Protein AF-A0A7S3IKR0-F1 (afdb_monomer_lite)

InterPro domains:
  IPR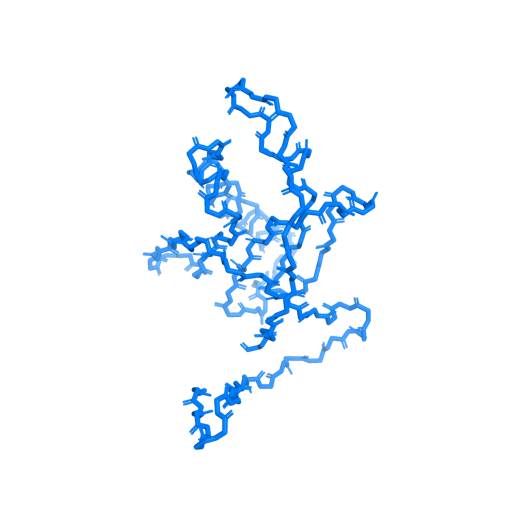014782 Peptidase M1, membrane alanine aminopeptidase [PF01433] (63-117)
  IPR042097 Aminopeptidase N-like , N-terminal domain superfamliy [G3DSA:2.60.40.1730] (1-31)
  IPR050344 Peptidase M1 family aminopeptidases [PTHR11533] (8-117)

Organism: NCBI:txid197538

Radius of gyration: 15.84 Å; chains: 1; bounding box: 39×35×44 Å

Foldseek 3Di:
DWDADPVGDIDDDADDDDDDDPVLDDWKFDPWDKDWDDDVVAATEIETHDPVLVVLADVVCVVVVVRVVQVVCCVVVVHHDPDRHAYEYADDPDVDQWDNRDNHIYGPNVNRSPDDDDDDDDDDDMGGGHD

Secondary structure (DSSP, 8-state):
-EEE-TTSPEEE--PPPPS--GGG-----SSEEEEEE--TTS--EEEEEEGGGGGGS-HHHHHHHHHHHHHHHHHHHSS---SS-EEEEEETT-SSSEE--TTEEEEEHHHH--SS----PPP--------

Sequence (131 aa):
MVKEDEEGTAVYDFEQTPKISTYLYAICAGDYAIVEDYDPMHYPQRVFIRKSLKENLDYELVFDTTKTTIDLYQKTVGQRYPFSKVDHVMCPDYKYGAMENVGCITYNDARICLSKNLSKPILTWLVVVIQ

Structure (mmCIF, N/CA/C/O backbone):
data_AF-A0A7S3IKR0-F1
#
_entry.id   AF-A0A7S3IKR0-F1
#
loop_
_atom_site.group_PDB
_atom_site.id
_atom_site.type_symbol
_atom_site.label_atom_id
_atom_site.label_alt_id
_atom_site.label_comp_id
_atom_site.label_asym_id
_atom_site.label_entity_id
_atom_site.label_seq_id
_atom_site.pdbx_PDB_ins_code
_atom_site.Cartn_x
_atom_site.Cartn_y
_atom_site.Cartn_z
_atom_site.occupancy
_atom_site.B_iso_or_equiv
_atom_site.auth_seq_id
_atom_site.auth_comp_id
_atom_site.auth_asym_id
_atom_site.auth_atom_id
_atom_site.pdbx_PDB_model_num
ATOM 1 N N . MET A 1 1 ? -7.496 -16.160 -5.543 1.00 49.25 1 MET A N 1
ATOM 2 C CA . MET A 1 1 ? -6.851 -17.289 -6.270 1.00 49.25 1 MET A CA 1
ATOM 3 C C . MET A 1 1 ? -6.589 -16.844 -7.698 1.00 49.25 1 MET A C 1
ATOM 5 O O . MET A 1 1 ? -7.414 -16.106 -8.217 1.00 49.25 1 MET A O 1
ATOM 9 N N . VAL A 1 2 ? -5.478 -17.264 -8.310 1.00 66.44 2 VAL A N 1
ATOM 10 C CA . VAL A 1 2 ? -5.218 -17.006 -9.736 1.00 66.44 2 VAL A CA 1
ATOM 11 C C . VAL A 1 2 ? -5.655 -18.228 -10.533 1.00 66.44 2 VAL A C 1
ATOM 13 O O . VAL A 1 2 ? -5.238 -19.340 -10.210 1.00 66.44 2 VAL A O 1
ATOM 16 N N . LYS A 1 3 ? -6.513 -18.036 -11.532 1.00 69.56 3 LYS A N 1
ATOM 17 C CA . LYS A 1 3 ? -6.834 -19.055 -12.536 1.00 69.56 3 LYS A CA 1
ATOM 18 C C . LYS A 1 3 ? -6.289 -18.568 -13.867 1.00 69.56 3 LYS A C 1
ATOM 20 O O . LYS A 1 3 ? -6.647 -17.477 -14.296 1.00 69.56 3 LYS A O 1
ATOM 25 N N . GLU A 1 4 ? -5.426 -19.353 -14.485 1.00 70.00 4 GLU A N 1
ATOM 26 C CA . GLU A 1 4 ? -4.971 -19.105 -15.852 1.00 70.00 4 GLU A CA 1
ATOM 27 C C . GLU A 1 4 ? -5.878 -19.889 -16.803 1.00 70.00 4 GLU A C 1
ATOM 29 O O . GLU A 1 4 ? -6.177 -21.059 -16.541 1.00 70.00 4 GLU A O 1
ATOM 34 N N . ASP A 1 5 ? -6.367 -19.241 -17.858 1.00 70.19 5 ASP A N 1
ATOM 35 C CA . ASP A 1 5 ? -7.039 -19.929 -18.959 1.00 70.19 5 ASP A CA 1
ATOM 36 C C . ASP A 1 5 ? -6.035 -20.376 -20.038 1.00 70.19 5 ASP A C 1
ATOM 38 O O . ASP A 1 5 ? -4.876 -19.958 -20.063 1.00 70.19 5 ASP A O 1
ATOM 42 N N . GLU A 1 6 ? -6.474 -21.263 -20.935 1.00 61.34 6 GLU A N 1
ATOM 43 C CA . GLU A 1 6 ? -5.644 -21.776 -22.038 1.00 61.34 6 GLU A CA 1
ATOM 44 C C . GLU A 1 6 ? -5.274 -20.690 -23.073 1.00 61.34 6 GLU A C 1
ATOM 46 O O . GLU A 1 6 ? -4.406 -20.918 -23.916 1.00 61.34 6 GLU A O 1
ATOM 51 N N . GLU A 1 7 ? -5.885 -19.500 -23.003 1.00 75.19 7 GLU A N 1
ATOM 52 C CA . GLU A 1 7 ? -5.658 -18.367 -23.911 1.00 75.19 7 GLU A CA 1
ATOM 53 C C . GLU A 1 7 ? -4.628 -17.353 -23.369 1.00 75.19 7 GLU A C 1
ATOM 55 O O . GLU A 1 7 ? -4.288 -16.388 -24.058 1.00 75.19 7 GLU A O 1
ATOM 60 N N . GLY A 1 8 ? -4.068 -17.588 -22.176 1.00 80.38 8 GLY A N 1
ATOM 61 C CA . GLY A 1 8 ? -3.047 -16.730 -21.564 1.00 80.38 8 GLY A CA 1
ATOM 62 C C . GLY A 1 8 ? -3.611 -15.557 -20.755 1.00 80.38 8 GLY A C 1
ATOM 63 O O . GLY A 1 8 ? -2.876 -14.614 -20.446 1.00 80.38 8 GLY A O 1
ATOM 64 N N . THR A 1 9 ? -4.893 -15.598 -20.393 1.00 82.38 9 THR A N 1
ATOM 65 C CA . THR A 1 9 ? -5.532 -14.643 -19.483 1.00 82.38 9 THR A CA 1
ATOM 66 C C . THR A 1 9 ? -5.464 -15.161 -18.050 1.00 82.38 9 THR A C 1
ATOM 68 O O . THR A 1 9 ? -5.783 -16.314 -17.759 1.00 82.38 9 THR A O 1
ATOM 71 N N . ALA A 1 10 ? -5.091 -14.280 -17.121 1.00 83.44 10 ALA A N 1
ATOM 72 C CA . ALA A 1 10 ? -5.118 -14.566 -15.692 1.00 83.44 10 ALA A CA 1
ATOM 73 C C . ALA A 1 10 ? -6.341 -13.913 -15.031 1.00 83.44 10 ALA A C 1
ATOM 75 O O . ALA A 1 10 ? -6.552 -12.701 -15.129 1.00 83.44 10 ALA A O 1
ATOM 76 N N . VAL A 1 11 ? -7.131 -14.714 -14.318 1.00 84.62 11 VAL A N 1
ATOM 77 C CA . VAL A 1 11 ? -8.257 -14.267 -13.491 1.00 84.62 11 VAL A CA 1
ATOM 78 C C . VAL A 1 11 ? -7.819 -14.245 -12.034 1.00 84.62 11 VAL A C 1
ATOM 80 O O . VAL A 1 11 ? -7.402 -15.270 -11.495 1.00 84.62 11 VAL A O 1
ATOM 83 N N . TYR A 1 12 ? -7.945 -13.085 -11.391 1.00 84.88 12 TYR A N 1
ATOM 84 C CA . TYR A 1 12 ? -7.607 -12.899 -9.985 1.00 84.88 12 TYR A CA 1
ATOM 85 C C . TYR A 1 12 ? -8.879 -12.731 -9.151 1.00 84.88 12 TYR A C 1
ATOM 87 O O . TYR A 1 12 ? -9.594 -11.740 -9.283 1.00 84.88 12 TYR A O 1
ATOM 95 N N . ASP A 1 13 ? -9.139 -13.720 -8.294 1.00 84.81 13 ASP A N 1
ATOM 96 C CA . ASP A 1 13 ? -10.233 -13.700 -7.323 1.00 84.81 13 ASP A CA 1
ATOM 97 C C . ASP A 1 13 ? -9.759 -13.146 -5.978 1.00 84.81 13 ASP A C 1
ATOM 99 O O . ASP A 1 13 ? -8.701 -13.539 -5.464 1.00 84.81 13 ASP A O 1
ATOM 103 N N . PHE A 1 14 ? -10.612 -12.315 -5.395 1.00 84.81 14 PHE A N 1
ATOM 104 C CA . PHE A 1 14 ? -10.263 -11.329 -4.395 1.00 84.81 14 PHE A CA 1
ATOM 105 C C . PHE A 1 14 ? -11.303 -11.227 -3.279 1.00 84.81 14 PHE A C 1
ATOM 107 O O . PHE A 1 14 ? -12.484 -11.511 -3.499 1.00 84.81 14 PHE A O 1
ATOM 114 N N . GLU A 1 15 ? -10.871 -10.865 -2.071 1.00 86.94 15 GLU A N 1
ATOM 115 C CA . GLU A 1 15 ? -11.763 -10.828 -0.908 1.00 86.94 15 GLU A CA 1
ATOM 116 C C . GLU A 1 15 ? -12.697 -9.614 -0.957 1.00 86.94 15 GLU A C 1
ATOM 118 O O . GLU A 1 15 ? -12.312 -8.504 -1.326 1.00 86.94 15 GLU A O 1
ATOM 123 N N . GLN A 1 16 ? -13.950 -9.812 -0.541 1.00 89.19 16 GLN A N 1
ATOM 124 C CA . GLN A 1 16 ? -14.922 -8.727 -0.485 1.00 89.19 16 GLN A CA 1
ATOM 125 C C . GLN A 1 16 ? -14.493 -7.672 0.545 1.00 89.19 16 GLN A C 1
ATOM 127 O O . GLN A 1 16 ? -14.275 -7.982 1.717 1.00 89.19 16 GLN A O 1
ATOM 132 N N . THR A 1 17 ? -14.454 -6.400 0.140 1.00 88.00 17 THR A N 1
ATOM 133 C CA . THR A 1 17 ? -14.110 -5.316 1.066 1.00 88.00 17 THR A CA 1
ATOM 134 C C . THR A 1 17 ? -15.168 -5.091 2.140 1.00 88.00 17 THR A C 1
ATOM 136 O O . THR A 1 17 ? -16.368 -5.276 1.901 1.00 88.00 17 THR A O 1
ATOM 139 N N . PRO A 1 18 ? -14.765 -4.511 3.285 1.00 88.56 18 PRO A N 1
ATOM 140 C CA . PRO A 1 18 ? -15.685 -3.765 4.130 1.00 88.56 18 PRO A CA 1
ATOM 141 C C . PRO A 1 18 ? -16.404 -2.660 3.341 1.00 88.56 18 PRO A C 1
ATOM 143 O O . PRO A 1 18 ? -16.009 -2.279 2.236 1.00 88.56 18 PRO A O 1
ATOM 146 N N . LYS A 1 19 ? -17.464 -2.098 3.926 1.00 91.94 19 LYS A N 1
ATOM 147 C CA . LYS A 1 19 ? -18.183 -0.975 3.316 1.00 91.94 19 LYS A CA 1
ATOM 148 C C . LYS A 1 19 ? -17.268 0.253 3.242 1.00 91.94 19 LYS A C 1
ATOM 150 O O . LYS A 1 19 ? -16.954 0.848 4.268 1.00 91.94 19 LYS A O 1
ATOM 155 N N . ILE A 1 20 ? -16.895 0.644 2.027 1.00 90.81 20 ILE A N 1
ATOM 156 C CA . ILE A 1 20 ? -16.068 1.819 1.733 1.00 90.81 20 ILE A CA 1
ATOM 157 C C . ILE A 1 20 ? -16.749 2.706 0.689 1.00 90.81 20 ILE A C 1
ATOM 159 O O . ILE A 1 20 ? -17.625 2.260 -0.054 1.00 90.81 20 ILE A O 1
ATOM 163 N N . SER A 1 21 ? -16.354 3.976 0.632 1.00 93.38 21 SER A N 1
ATOM 164 C CA . SER A 1 21 ? -16.775 4.882 -0.437 1.00 93.38 21 SER A CA 1
ATOM 165 C C . SER A 1 21 ? -16.176 4.446 -1.774 1.00 93.38 21 SER A C 1
ATOM 167 O O . SER A 1 21 ? -15.023 4.027 -1.832 1.00 93.38 21 SER A O 1
ATOM 169 N N . THR A 1 22 ? -16.927 4.605 -2.864 1.00 91.62 22 THR A N 1
ATOM 170 C CA . THR A 1 22 ? -16.511 4.162 -4.208 1.00 91.62 22 THR A CA 1
ATOM 171 C C . THR A 1 22 ? -15.187 4.772 -4.669 1.00 91.62 22 THR A C 1
ATOM 173 O O . THR A 1 22 ? -14.425 4.106 -5.358 1.00 91.62 22 THR A O 1
ATOM 176 N N . TYR A 1 23 ? -14.875 6.004 -4.253 1.00 92.56 23 TYR A N 1
ATOM 177 C CA . TYR A 1 23 ? -13.634 6.693 -4.627 1.00 92.56 23 TYR A CA 1
ATOM 178 C C . TYR A 1 23 ? -12.360 6.066 -4.028 1.00 92.56 23 TYR A C 1
ATOM 180 O O . TYR A 1 23 ? -11.266 6.328 -4.519 1.00 92.56 23 TYR A O 1
ATOM 188 N N . LEU A 1 24 ? -12.491 5.256 -2.970 1.00 90.56 24 LEU A N 1
ATOM 189 C CA . LEU A 1 24 ? -11.362 4.611 -2.290 1.00 90.56 24 LEU A CA 1
ATOM 190 C C . LEU A 1 24 ? -10.927 3.314 -2.969 1.00 90.56 24 LEU A C 1
ATOM 192 O O . LEU A 1 24 ? -9.865 2.788 -2.643 1.00 90.56 24 LEU A O 1
ATOM 196 N N . TYR A 1 25 ? -11.730 2.806 -3.901 1.00 89.50 25 TYR A N 1
ATOM 197 C CA . TYR A 1 25 ? -11.436 1.592 -4.647 1.00 89.50 25 TYR A CA 1
ATOM 198 C C . TYR A 1 25 ? -10.218 1.784 -5.566 1.00 89.50 25 TYR A C 1
ATOM 200 O O . TYR A 1 25 ? -10.095 2.820 -6.220 1.00 89.50 25 TYR A O 1
ATOM 208 N N . ALA A 1 26 ? -9.326 0.790 -5.625 1.00 88.38 26 ALA A N 1
ATOM 209 C CA . ALA A 1 26 ? -8.130 0.817 -6.465 1.00 88.38 26 ALA A CA 1
ATOM 210 C C . ALA A 1 26 ? -7.801 -0.554 -7.062 1.00 88.38 26 ALA A C 1
ATOM 212 O O . ALA A 1 26 ? -8.055 -1.591 -6.460 1.00 88.38 26 ALA A O 1
ATOM 213 N N . ILE A 1 27 ? -7.207 -0.510 -8.252 1.00 87.25 27 ILE A N 1
ATOM 214 C CA . ILE A 1 27 ? -6.733 -1.631 -9.069 1.00 87.25 27 ILE A CA 1
ATOM 215 C C . ILE A 1 27 ? -5.392 -1.161 -9.664 1.00 87.25 27 ILE A C 1
ATOM 217 O O . ILE A 1 27 ? -5.351 -0.092 -10.279 1.00 87.25 27 ILE A O 1
ATOM 221 N N . CYS A 1 28 ? -4.290 -1.891 -9.454 1.00 86.25 28 CYS A N 1
ATOM 222 C CA . CYS A 1 28 ? -2.949 -1.533 -9.957 1.00 86.25 28 CYS A CA 1
ATOM 223 C C . CYS A 1 28 ? -2.115 -2.747 -10.415 1.00 86.25 28 CYS A C 1
ATOM 225 O O . CYS A 1 28 ? -1.885 -3.600 -9.569 1.00 86.25 28 CYS A O 1
ATOM 227 N N . ALA A 1 29 ? -1.528 -2.760 -11.637 1.00 85.50 29 ALA A N 1
ATOM 228 C CA . ALA A 1 29 ? -0.230 -3.453 -11.924 1.00 85.50 29 ALA A CA 1
ATOM 229 C C . ALA A 1 29 ? 0.685 -2.573 -12.678 1.00 85.50 29 ALA A C 1
ATOM 231 O O . ALA A 1 29 ? 0.238 -1.975 -13.634 1.00 85.50 29 ALA A O 1
ATOM 232 N N . GLY A 1 30 ? 1.962 -2.897 -12.561 1.00 82.25 30 GLY A N 1
ATOM 233 C CA . GLY A 1 30 ? 2.706 -3.401 -13.701 1.00 82.25 30 GLY A CA 1
ATOM 234 C C . GLY A 1 30 ? 3.404 -4.703 -13.329 1.00 82.25 30 GLY A C 1
ATOM 235 O O . GLY A 1 30 ? 3.115 -5.358 -12.325 1.00 82.25 30 GLY A O 1
ATOM 236 N N . ASP A 1 31 ? 4.427 -4.999 -14.107 1.00 86.75 31 ASP A N 1
ATOM 237 C CA . ASP A 1 31 ? 5.480 -5.917 -13.710 1.00 86.75 31 ASP A CA 1
ATOM 238 C C . ASP A 1 31 ? 6.289 -5.326 -12.531 1.00 86.75 31 ASP A C 1
ATOM 240 O O . ASP A 1 31 ? 7.355 -4.722 -12.698 1.00 86.75 31 ASP A O 1
ATOM 244 N N . TYR A 1 32 ? 5.722 -5.420 -11.328 1.00 89.25 32 TYR A N 1
ATOM 245 C CA . TYR A 1 32 ? 6.288 -4.873 -10.103 1.00 89.25 32 TYR A CA 1
ATOM 246 C C . TYR A 1 32 ? 7.298 -5.837 -9.476 1.00 89.25 32 TYR A C 1
ATOM 248 O O . TYR A 1 32 ? 7.090 -7.046 -9.404 1.00 89.25 32 TYR A O 1
ATOM 256 N N . ALA A 1 33 ? 8.382 -5.280 -8.947 1.00 92.31 33 ALA A N 1
ATOM 257 C CA . ALA A 1 33 ? 9.080 -5.903 -7.838 1.00 92.31 33 ALA A CA 1
ATOM 258 C C . ALA A 1 33 ? 8.234 -5.726 -6.572 1.00 92.31 33 ALA A C 1
ATOM 260 O O . ALA A 1 33 ? 7.706 -4.639 -6.326 1.00 92.31 33 ALA A O 1
ATOM 261 N N . ILE A 1 34 ? 8.135 -6.793 -5.783 1.00 94.12 34 ILE A N 1
ATOM 262 C CA . ILE A 1 34 ? 7.419 -6.805 -4.510 1.00 94.12 34 ILE A CA 1
ATOM 263 C C . ILE A 1 34 ? 8.453 -6.943 -3.396 1.00 94.12 34 ILE A C 1
ATOM 265 O O . ILE A 1 34 ? 9.344 -7.795 -3.471 1.00 94.12 34 ILE A O 1
ATOM 269 N N . VAL A 1 35 ? 8.349 -6.085 -2.388 1.00 94.88 35 VAL A N 1
ATOM 270 C CA . VAL A 1 35 ? 9.078 -6.198 -1.122 1.00 94.88 35 VAL A CA 1
ATOM 271 C C . VAL A 1 35 ? 8.038 -6.312 -0.022 1.00 94.88 35 VAL A C 1
ATOM 273 O O . VAL A 1 35 ? 7.097 -5.525 0.006 1.00 94.88 35 VAL A O 1
ATOM 276 N N . GLU A 1 36 ? 8.175 -7.303 0.849 1.00 95.25 36 GLU A N 1
ATOM 277 C CA . GLU A 1 36 ? 7.168 -7.632 1.856 1.00 95.25 36 GLU A CA 1
ATOM 278 C C . GLU A 1 36 ? 7.770 -7.525 3.255 1.00 95.25 36 GLU A C 1
ATOM 280 O O . GLU A 1 36 ? 8.916 -7.920 3.473 1.00 95.25 36 GLU A O 1
ATOM 285 N N . ASP A 1 37 ? 6.976 -7.019 4.191 1.00 93.19 37 ASP A N 1
ATOM 286 C CA . ASP A 1 37 ? 7.271 -7.013 5.616 1.00 93.19 37 ASP A CA 1
ATOM 287 C C . ASP A 1 37 ? 6.141 -7.733 6.357 1.00 93.19 37 ASP A C 1
ATOM 289 O O . ASP A 1 37 ? 4.987 -7.288 6.403 1.00 93.19 37 ASP A O 1
ATOM 293 N N . TYR A 1 38 ? 6.496 -8.890 6.910 1.00 87.31 38 TYR A N 1
ATOM 294 C CA . TYR A 1 38 ? 5.615 -9.731 7.706 1.00 87.31 38 TYR A CA 1
ATOM 295 C C . TYR A 1 38 ? 6.066 -9.677 9.159 1.00 87.31 38 TYR A C 1
ATOM 297 O O . TYR A 1 38 ? 6.801 -10.537 9.643 1.00 87.31 38 TYR A O 1
ATOM 305 N N . ASP A 1 39 ? 5.605 -8.647 9.853 1.00 86.62 39 ASP A N 1
ATOM 306 C CA . ASP A 1 39 ? 5.787 -8.496 11.287 1.00 86.62 39 ASP A CA 1
ATOM 307 C C . ASP A 1 39 ? 4.549 -9.044 12.019 1.00 86.62 39 ASP A C 1
ATOM 309 O O . ASP A 1 39 ? 3.467 -8.481 11.862 1.00 86.62 39 ASP A O 1
ATOM 313 N N . PRO A 1 40 ? 4.665 -10.110 12.836 1.00 84.75 40 PRO A N 1
ATOM 314 C CA . PRO A 1 40 ? 3.527 -10.689 13.556 1.00 84.75 40 PRO A CA 1
ATOM 315 C C . PRO A 1 40 ? 2.811 -9.722 14.509 1.00 84.75 40 PRO A C 1
ATOM 317 O O . PRO A 1 40 ? 1.689 -10.008 14.928 1.00 84.75 40 PRO A O 1
ATOM 320 N N . MET A 1 41 ? 3.458 -8.619 14.896 1.00 86.88 41 MET A N 1
ATOM 321 C CA . MET A 1 41 ? 2.883 -7.599 15.773 1.00 86.88 41 MET A CA 1
ATOM 322 C C . MET A 1 41 ? 2.101 -6.523 15.003 1.00 86.88 41 MET A C 1
ATOM 324 O O . MET A 1 41 ? 1.319 -5.791 15.608 1.00 86.88 41 MET A O 1
ATOM 328 N N . HIS A 1 42 ? 2.277 -6.434 13.683 1.00 90.56 42 HIS A N 1
ATOM 329 C CA . HIS A 1 42 ? 1.695 -5.387 12.846 1.00 90.56 42 HIS A CA 1
ATOM 330 C C . HIS A 1 42 ? 0.890 -5.970 11.677 1.00 90.56 42 HIS A C 1
ATOM 332 O O . HIS A 1 42 ? 0.878 -7.171 11.415 1.00 90.56 42 HIS A O 1
ATOM 338 N N . TYR A 1 43 ? 0.162 -5.105 10.971 1.00 90.19 43 TYR A N 1
ATOM 339 C CA . TYR A 1 43 ? -0.542 -5.508 9.755 1.00 90.19 43 TYR A CA 1
ATOM 340 C C . TYR A 1 43 ? 0.480 -5.840 8.657 1.00 90.19 43 TYR A C 1
ATOM 342 O O . TYR A 1 43 ? 1.450 -5.093 8.528 1.00 90.19 43 TYR A O 1
ATOM 350 N N . PRO A 1 44 ? 0.275 -6.902 7.853 1.00 94.56 44 PRO A N 1
ATOM 351 C CA . PRO A 1 44 ? 1.129 -7.210 6.712 1.00 94.56 44 PRO A CA 1
ATOM 352 C C . PRO A 1 44 ? 1.284 -6.011 5.780 1.00 94.56 44 PRO A C 1
ATOM 354 O O . PRO A 1 44 ? 0.287 -5.378 5.406 1.00 94.56 44 PRO A O 1
ATOM 357 N N . GLN A 1 45 ? 2.525 -5.730 5.388 1.00 93.81 45 GLN A N 1
ATOM 358 C CA . GLN A 1 45 ? 2.844 -4.624 4.495 1.00 93.81 45 GLN A CA 1
ATOM 359 C C . GLN A 1 45 ? 3.598 -5.091 3.271 1.00 93.81 45 GLN A C 1
ATOM 361 O O . GLN A 1 45 ? 4.436 -5.991 3.338 1.00 93.81 45 GLN A O 1
ATOM 366 N N . ARG A 1 46 ? 3.319 -4.451 2.138 1.00 95.94 46 ARG A N 1
ATOM 367 C CA . ARG A 1 46 ? 4.028 -4.729 0.889 1.00 95.94 46 ARG A CA 1
ATOM 368 C C . ARG A 1 46 ? 4.269 -3.449 0.119 1.00 95.94 46 ARG A C 1
ATOM 370 O O . ARG A 1 46 ? 3.414 -2.570 0.088 1.00 95.94 46 ARG A O 1
ATOM 377 N N . VAL A 1 47 ? 5.415 -3.362 -0.537 1.00 94.19 47 VAL A N 1
ATOM 378 C CA . VAL A 1 47 ? 5.746 -2.299 -1.481 1.00 94.19 47 VAL A CA 1
ATOM 379 C C . VAL A 1 47 ? 5.820 -2.887 -2.882 1.00 94.19 47 VAL A C 1
ATOM 381 O O . VAL A 1 47 ? 6.557 -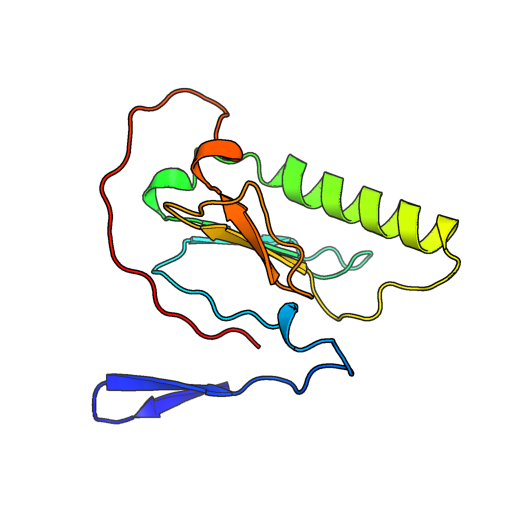3.840 -3.129 1.00 94.19 47 VAL A O 1
ATOM 384 N N . PHE A 1 48 ? 5.081 -2.277 -3.803 1.00 93.62 48 PHE A N 1
ATOM 385 C CA . PHE A 1 48 ? 5.081 -2.575 -5.228 1.00 93.62 48 PHE A CA 1
ATOM 386 C C . PHE A 1 48 ? 5.789 -1.442 -5.961 1.00 93.62 48 PHE A C 1
ATOM 388 O O . PHE A 1 48 ? 5.362 -0.288 -5.902 1.00 93.62 48 PHE A O 1
ATOM 395 N N . ILE A 1 49 ? 6.876 -1.754 -6.657 1.00 91.00 49 ILE A N 1
ATOM 396 C CA . ILE A 1 49 ? 7.708 -0.756 -7.335 1.00 91.00 49 ILE A CA 1
ATOM 397 C C . ILE A 1 49 ? 8.243 -1.297 -8.654 1.00 91.00 49 ILE A C 1
ATOM 399 O O . ILE A 1 49 ? 8.437 -2.500 -8.820 1.00 91.00 49 ILE A O 1
ATOM 403 N N . ARG A 1 50 ? 8.463 -0.417 -9.637 1.00 89.62 50 ARG A N 1
ATOM 404 C CA . ARG A 1 50 ? 9.089 -0.808 -10.907 1.00 89.62 50 ARG A CA 1
ATOM 405 C C . ARG A 1 50 ? 10.434 -1.476 -10.628 1.00 89.62 50 ARG A C 1
ATOM 407 O O . ARG A 1 50 ? 11.244 -0.932 -9.881 1.00 89.62 50 ARG A O 1
ATOM 414 N N . LYS A 1 51 ? 10.705 -2.613 -11.277 1.00 89.50 51 LYS A N 1
ATOM 415 C CA . LYS A 1 51 ? 11.953 -3.379 -11.086 1.00 89.50 51 LYS A CA 1
ATOM 416 C C .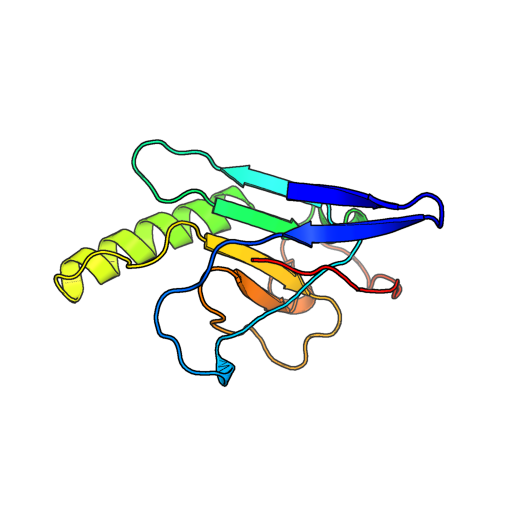 LYS A 1 51 ? 13.217 -2.520 -11.229 1.00 89.50 51 LYS A C 1
ATOM 418 O O . LYS A 1 51 ? 14.166 -2.712 -10.481 1.00 89.50 51 LYS A O 1
ATOM 423 N N . SER A 1 52 ? 13.210 -1.543 -12.138 1.00 86.62 52 SER A N 1
ATOM 424 C CA . SER A 1 52 ? 14.326 -0.611 -12.368 1.00 86.62 52 SER A CA 1
ATOM 425 C C . SER A 1 52 ? 14.584 0.380 -11.230 1.00 86.62 52 SER A C 1
ATOM 427 O O . SER A 1 52 ? 15.674 0.935 -11.155 1.00 86.62 52 SER A O 1
ATOM 429 N N . LEU A 1 53 ? 13.596 0.620 -10.367 1.00 86.50 53 LEU A N 1
ATOM 430 C CA . LEU A 1 53 ? 13.680 1.540 -9.231 1.00 86.50 53 LEU A CA 1
ATOM 431 C C . LEU A 1 53 ? 13.789 0.805 -7.895 1.00 86.50 53 LEU A C 1
ATOM 433 O O . LEU A 1 53 ? 13.801 1.450 -6.850 1.00 86.50 53 LEU A O 1
ATOM 437 N N . LYS A 1 54 ? 13.880 -0.529 -7.916 1.00 86.75 54 LYS A N 1
ATOM 438 C CA . LYS A 1 54 ? 13.881 -1.347 -6.705 1.00 86.75 54 LYS A CA 1
ATOM 439 C C . LYS A 1 54 ? 15.006 -0.956 -5.734 1.00 86.75 54 LYS A C 1
ATOM 441 O O . LYS A 1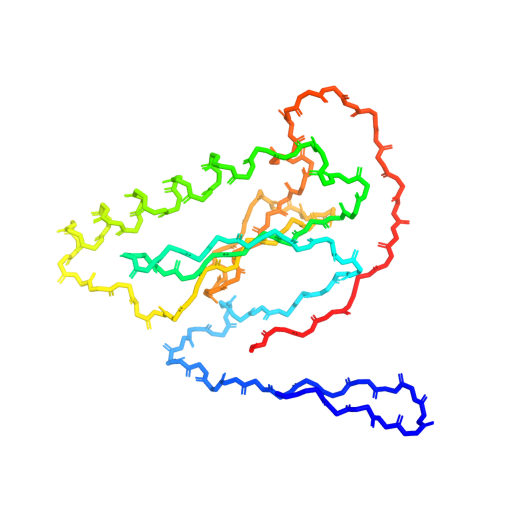 54 ? 14.791 -0.944 -4.534 1.00 86.75 54 LYS A O 1
ATOM 446 N N . GLU A 1 55 ? 16.180 -0.583 -6.223 1.00 87.88 55 GLU A N 1
ATOM 447 C CA . GLU A 1 55 ? 17.309 -0.214 -5.352 1.00 87.88 55 GLU A CA 1
ATOM 448 C C . GLU A 1 55 ? 17.264 1.252 -4.870 1.00 87.88 55 GLU A C 1
ATOM 450 O O . GLU A 1 55 ? 18.109 1.677 -4.086 1.00 87.88 55 GLU A O 1
ATOM 455 N N . ASN A 1 56 ? 16.281 2.037 -5.329 1.00 84.88 56 ASN A N 1
ATOM 456 C CA . ASN A 1 56 ? 16.217 3.487 -5.112 1.00 84.88 56 ASN A CA 1
ATOM 457 C C . ASN A 1 56 ? 15.208 3.892 -4.025 1.00 84.88 56 ASN A C 1
ATOM 459 O O . ASN A 1 56 ? 14.976 5.084 -3.807 1.00 84.88 56 ASN A O 1
ATOM 463 N N . LEU A 1 57 ? 14.570 2.919 -3.373 1.00 84.62 57 LEU A N 1
ATOM 464 C CA . LEU A 1 57 ? 13.583 3.158 -2.330 1.00 84.62 57 LEU A CA 1
ATOM 465 C C . LEU A 1 57 ? 14.080 2.620 -0.989 1.00 84.62 57 LEU A C 1
ATOM 467 O O . LEU A 1 57 ? 14.546 1.490 -0.889 1.00 84.62 57 LEU A O 1
ATOM 471 N N . ASP A 1 58 ? 13.941 3.444 0.044 1.00 87.69 58 ASP A N 1
ATOM 472 C CA . ASP A 1 58 ? 14.169 3.045 1.428 1.00 87.69 58 ASP A CA 1
ATOM 473 C C . ASP A 1 58 ? 12.913 2.343 1.967 1.00 87.69 58 ASP A C 1
ATOM 475 O O . ASP A 1 58 ? 11.957 2.985 2.406 1.00 87.69 58 ASP A O 1
ATOM 479 N N . TYR A 1 59 ? 12.877 1.015 1.843 1.00 88.62 59 TYR A N 1
ATOM 480 C CA . TYR A 1 59 ? 11.726 0.205 2.249 1.00 88.62 59 TYR A CA 1
ATOM 481 C C . TYR A 1 59 ? 11.528 0.170 3.762 1.00 88.62 59 TYR A C 1
ATOM 483 O O . TYR A 1 59 ? 10.386 0.183 4.217 1.00 88.62 59 TYR A O 1
ATOM 491 N N . GLU A 1 60 ? 12.621 0.149 4.530 1.00 88.81 60 GLU A N 1
ATOM 492 C CA . GLU A 1 60 ? 12.575 0.137 5.995 1.00 88.81 60 GLU A CA 1
ATOM 493 C C . GLU A 1 60 ? 11.879 1.399 6.499 1.00 88.81 60 GLU A C 1
ATOM 495 O O . GLU A 1 60 ? 10.925 1.312 7.271 1.00 88.81 60 GLU A O 1
ATOM 500 N N . LEU A 1 61 ? 12.253 2.563 5.956 1.00 85.31 61 LEU A N 1
ATOM 501 C CA . LEU A 1 61 ? 11.591 3.820 6.288 1.00 85.31 61 LEU A CA 1
ATOM 502 C C . LEU A 1 61 ? 10.088 3.786 5.977 1.00 85.31 61 LEU A C 1
ATOM 504 O O . LEU A 1 61 ? 9.294 4.282 6.780 1.00 85.31 61 LEU A O 1
ATOM 508 N N . VAL A 1 62 ? 9.682 3.227 4.831 1.00 88.50 62 VAL A N 1
ATOM 509 C CA . VAL A 1 62 ? 8.260 3.105 4.466 1.00 88.50 62 VAL A CA 1
ATOM 510 C C . VAL A 1 62 ? 7.520 2.238 5.485 1.00 88.50 62 VAL A C 1
ATOM 512 O O . VAL A 1 62 ? 6.515 2.686 6.042 1.00 88.50 62 VAL A O 1
ATOM 515 N N . PHE A 1 63 ? 8.028 1.038 5.770 1.00 90.50 63 PHE A N 1
ATOM 516 C CA . PHE A 1 63 ? 7.370 0.097 6.674 1.00 90.50 63 PHE A CA 1
ATOM 517 C C . PHE A 1 63 ? 7.307 0.610 8.114 1.00 90.50 63 PHE A C 1
ATOM 519 O O . PHE A 1 63 ? 6.238 0.564 8.729 1.00 90.50 63 PHE A O 1
ATOM 526 N N . ASP A 1 64 ? 8.401 1.160 8.641 1.00 88.25 64 ASP A N 1
ATOM 527 C CA . ASP A 1 64 ? 8.463 1.686 10.009 1.00 88.25 64 ASP A CA 1
ATOM 528 C C . ASP A 1 64 ? 7.562 2.908 10.191 1.00 88.25 64 ASP A C 1
ATOM 530 O O . ASP A 1 64 ? 6.873 3.046 11.212 1.00 88.25 64 ASP A O 1
ATOM 534 N N . THR A 1 65 ? 7.512 3.779 9.178 1.00 88.31 65 THR A N 1
ATOM 535 C CA . THR A 1 65 ? 6.612 4.936 9.183 1.00 88.31 65 THR A CA 1
ATOM 536 C C . THR A 1 65 ? 5.161 4.480 9.228 1.00 88.31 65 THR A C 1
ATOM 538 O O . THR A 1 65 ? 4.386 4.999 10.035 1.00 88.31 65 THR A O 1
ATOM 541 N N . THR A 1 66 ? 4.777 3.495 8.416 1.00 91.00 66 THR A N 1
ATOM 542 C CA . THR A 1 66 ? 3.411 2.961 8.403 1.00 91.00 66 THR A CA 1
ATOM 543 C C . THR A 1 66 ? 3.042 2.304 9.732 1.00 91.00 66 THR A C 1
ATOM 545 O O . THR A 1 66 ? 1.984 2.635 10.271 1.00 91.00 66 THR A O 1
ATOM 548 N N . LYS A 1 67 ? 3.908 1.457 10.313 1.00 91.94 67 LYS A N 1
ATOM 549 C CA . LYS A 1 67 ? 3.677 0.832 11.637 1.00 91.94 67 LYS A CA 1
ATOM 550 C C . LYS A 1 67 ? 3.417 1.889 12.702 1.00 91.94 67 LYS A C 1
ATOM 552 O O . LYS A 1 67 ? 2.352 1.917 13.317 1.00 91.94 67 LYS A O 1
ATOM 557 N N . THR A 1 68 ? 4.354 2.829 12.828 1.00 89.25 68 THR A N 1
ATOM 558 C CA . THR A 1 68 ? 4.293 3.908 13.821 1.00 89.25 68 THR A CA 1
ATOM 559 C C . THR A 1 68 ? 3.046 4.771 13.633 1.00 89.25 68 THR A C 1
ATOM 561 O O . THR A 1 68 ? 2.397 5.169 14.601 1.00 89.25 68 THR A O 1
ATOM 564 N N . THR A 1 69 ? 2.681 5.050 12.380 1.00 91.19 69 THR A N 1
ATOM 565 C CA . THR A 1 69 ? 1.504 5.855 12.042 1.00 91.19 69 THR A CA 1
ATOM 566 C C . THR A 1 69 ? 0.211 5.138 12.422 1.00 91.19 69 THR A C 1
ATOM 568 O O . THR A 1 69 ? -0.665 5.746 13.041 1.00 91.19 69 THR A O 1
ATOM 571 N N . ILE A 1 70 ? 0.085 3.851 12.096 1.00 91.00 70 ILE A N 1
ATOM 572 C CA . ILE A 1 70 ? -1.090 3.051 12.455 1.00 91.00 70 ILE A CA 1
ATOM 573 C C . ILE A 1 70 ? -1.226 2.972 13.973 1.00 91.00 70 ILE A C 1
ATOM 575 O O . ILE A 1 70 ? -2.302 3.260 14.496 1.00 91.00 70 ILE A O 1
ATOM 579 N N . ASP A 1 71 ? -0.153 2.672 14.698 1.00 91.12 71 ASP A N 1
ATOM 580 C CA . ASP A 1 71 ? -0.173 2.617 16.162 1.00 91.12 71 ASP A CA 1
ATOM 581 C C . ASP A 1 71 ? -0.598 3.944 16.789 1.00 91.12 71 ASP A C 1
ATOM 583 O O . ASP A 1 71 ? -1.458 3.981 17.679 1.00 91.12 71 ASP A O 1
ATOM 587 N N . LEU A 1 72 ? -0.054 5.051 16.277 1.00 88.62 72 LEU A N 1
ATOM 588 C CA . LEU A 1 72 ? -0.418 6.390 16.715 1.00 88.62 72 LEU A CA 1
ATOM 589 C C . LEU A 1 72 ? -1.908 6.670 16.495 1.00 88.62 72 LEU A C 1
ATOM 591 O O . LEU A 1 72 ? -2.585 7.114 17.429 1.00 88.62 72 LEU A O 1
ATOM 595 N N . TYR A 1 73 ? -2.441 6.418 15.297 1.00 88.50 73 TYR A N 1
ATOM 596 C CA . TYR A 1 73 ? -3.845 6.707 14.997 1.00 88.50 73 TYR A CA 1
ATOM 597 C C . TYR A 1 73 ? -4.798 5.769 15.728 1.00 88.50 73 TYR A C 1
ATOM 599 O O . TYR A 1 73 ? -5.821 6.236 16.227 1.00 88.50 73 TYR A O 1
ATOM 607 N N . GLN A 1 74 ? -4.453 4.490 15.884 1.00 91.75 74 GLN A N 1
ATOM 608 C CA . GLN A 1 74 ? -5.264 3.556 16.664 1.00 91.75 74 GLN A CA 1
ATOM 609 C C . GLN A 1 74 ? -5.381 4.006 18.123 1.00 91.75 74 GLN A C 1
ATOM 611 O O . GLN A 1 74 ? -6.475 3.998 18.692 1.00 91.75 74 GLN A O 1
ATOM 616 N N . LYS A 1 75 ? -4.273 4.464 18.720 1.00 94.19 75 LYS A N 1
ATOM 617 C CA . LYS A 1 75 ? -4.264 5.022 20.077 1.00 94.19 75 LYS A CA 1
ATOM 618 C C . LYS A 1 75 ? -5.045 6.333 20.166 1.00 94.19 75 LYS A C 1
ATOM 620 O O . LYS A 1 75 ? -5.783 6.537 21.124 1.00 94.19 75 LYS A O 1
ATOM 625 N N . THR A 1 76 ? -4.871 7.217 19.187 1.00 93.25 76 THR A N 1
ATOM 626 C CA . THR A 1 76 ? -5.470 8.562 19.184 1.00 93.25 76 THR A CA 1
ATOM 627 C C . THR A 1 76 ? -6.980 8.522 18.968 1.00 93.25 76 THR A C 1
ATOM 629 O O . THR A 1 76 ? -7.724 9.206 19.664 1.00 93.25 76 THR A O 1
ATOM 632 N N . VAL A 1 77 ? -7.438 7.719 18.006 1.00 92.38 77 VAL A N 1
ATOM 633 C CA . VAL A 1 77 ? -8.857 7.591 17.637 1.00 92.38 77 VAL A CA 1
ATOM 634 C C . VAL A 1 77 ? -9.581 6.588 18.543 1.00 92.38 77 VAL A C 1
ATOM 636 O O . VAL A 1 77 ? -10.804 6.630 18.662 1.00 92.38 77 VAL A O 1
ATOM 639 N N . GLY A 1 78 ? -8.844 5.688 19.204 1.00 94.25 78 GLY A N 1
ATOM 640 C CA . GLY A 1 78 ? -9.410 4.642 20.057 1.00 94.25 78 GLY A CA 1
ATOM 641 C C . GLY A 1 78 ? -10.080 3.510 19.272 1.00 94.25 78 GLY A C 1
ATOM 642 O O . GLY A 1 78 ? -10.887 2.768 19.829 1.00 94.25 78 GLY A O 1
ATOM 643 N N . GLN A 1 79 ? -9.769 3.374 17.981 1.00 91.38 79 GLN A N 1
ATOM 644 C CA . GLN A 1 79 ? -10.289 2.325 17.106 1.00 91.38 79 GLN A CA 1
ATOM 645 C C . GLN A 1 79 ? -9.141 1.606 16.409 1.00 91.38 79 GLN A C 1
ATOM 647 O O . GLN A 1 79 ? -8.170 2.232 15.993 1.00 91.38 79 GLN A O 1
ATOM 652 N N . ARG A 1 80 ? -9.259 0.283 16.265 1.00 91.88 8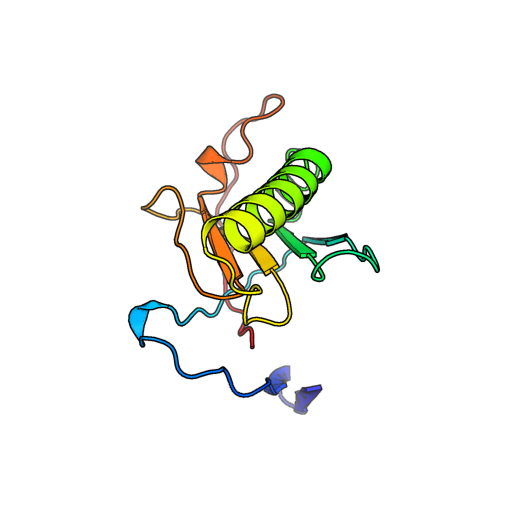0 ARG A N 1
ATOM 653 C CA . ARG A 1 80 ? -8.288 -0.503 15.498 1.00 91.88 80 ARG A CA 1
ATOM 654 C C . ARG A 1 80 ? -8.417 -0.208 14.008 1.00 91.88 80 ARG A C 1
ATOM 656 O O . ARG A 1 80 ? -9.509 0.086 13.524 1.00 91.88 80 ARG A O 1
ATOM 663 N N . TYR A 1 81 ? -7.304 -0.331 13.295 1.00 88.69 81 TYR A N 1
ATOM 664 C CA . TYR A 1 81 ? -7.289 -0.272 11.844 1.00 88.69 81 TYR A CA 1
ATOM 665 C C . TYR A 1 81 ? -8.197 -1.387 11.288 1.00 88.69 81 TYR A C 1
ATOM 667 O O . TYR A 1 81 ? -8.025 -2.54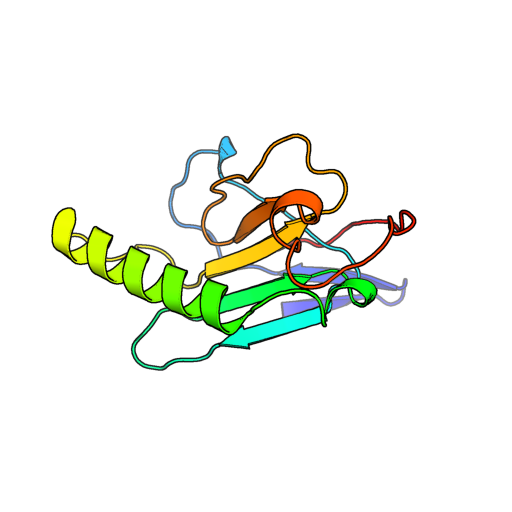9 11.656 1.00 88.69 81 TYR A O 1
ATOM 675 N N . PRO A 1 82 ? -9.209 -1.060 10.466 1.00 88.12 82 PRO A N 1
ATOM 676 C CA . PRO A 1 82 ? -10.279 -2.005 10.144 1.00 88.12 82 PRO A CA 1
ATOM 677 C C . PRO A 1 82 ? -9.973 -2.904 8.936 1.00 88.12 82 PRO A C 1
ATOM 679 O O . PRO A 1 82 ? -10.846 -3.661 8.514 1.00 88.12 82 PRO A O 1
ATOM 682 N N . PHE A 1 83 ? -8.773 -2.816 8.357 1.00 89.38 83 PHE A N 1
ATOM 683 C CA . PHE A 1 83 ? -8.381 -3.560 7.158 1.00 89.38 83 PHE A CA 1
ATOM 684 C C . PHE A 1 83 ? -7.260 -4.558 7.462 1.00 89.38 83 PHE A C 1
ATOM 686 O O . PHE A 1 83 ? -6.552 -4.433 8.458 1.00 89.38 83 PHE A O 1
ATOM 693 N N . SER A 1 84 ? -7.113 -5.570 6.607 1.00 90.06 84 SER A N 1
ATOM 694 C CA . SER A 1 84 ? -6.241 -6.726 6.852 1.00 90.06 84 SER A CA 1
ATOM 695 C C . SER A 1 84 ? -4.775 -6.517 6.468 1.00 90.06 84 SER A C 1
ATOM 697 O O . SER A 1 84 ? -3.927 -7.261 6.948 1.00 90.06 84 SER A O 1
ATOM 699 N N . LYS A 1 85 ? -4.469 -5.538 5.610 1.00 92.19 85 LYS A N 1
ATOM 700 C CA . LYS A 1 85 ? -3.128 -5.284 5.065 1.00 92.19 85 LYS A CA 1
ATOM 701 C C . LYS A 1 85 ? -2.947 -3.822 4.666 1.00 92.19 85 LYS A C 1
ATOM 703 O O . LYS A 1 85 ? -3.934 -3.096 4.514 1.00 92.19 85 LYS A O 1
ATOM 708 N N . VAL A 1 86 ? -1.698 -3.434 4.419 1.00 93.00 86 VAL A N 1
ATOM 709 C CA . VAL A 1 86 ? -1.345 -2.144 3.816 1.00 93.00 86 VAL A CA 1
ATOM 710 C C . VAL A 1 86 ? -0.378 -2.357 2.656 1.00 93.00 86 VAL A C 1
ATOM 712 O O . VAL A 1 86 ? 0.804 -2.628 2.852 1.00 93.00 86 VAL A O 1
ATOM 715 N N . ASP A 1 87 ? -0.880 -2.216 1.433 1.00 94.94 87 ASP A N 1
ATOM 716 C CA . ASP A 1 87 ? -0.035 -2.191 0.244 1.00 94.94 87 ASP A CA 1
ATOM 717 C C . ASP A 1 87 ? 0.350 -0.748 -0.108 1.00 94.94 87 ASP A C 1
ATOM 719 O O . ASP A 1 87 ? -0.482 0.160 -0.073 1.00 94.94 87 ASP A O 1
ATOM 723 N N . HIS A 1 88 ? 1.609 -0.549 -0.483 1.00 93.44 88 HIS A N 1
ATOM 724 C CA . HIS A 1 88 ? 2.172 0.704 -0.970 1.00 93.44 88 HIS A CA 1
ATOM 725 C C . HIS A 1 88 ? 2.570 0.532 -2.435 1.00 93.44 88 HIS A C 1
ATOM 727 O O . HIS A 1 88 ? 3.476 -0.239 -2.748 1.00 93.44 88 HIS A O 1
ATOM 733 N N . VAL A 1 89 ? 1.922 1.246 -3.349 1.00 93.12 89 VAL A N 1
ATOM 734 C CA . VAL A 1 89 ? 2.153 1.092 -4.789 1.00 93.12 89 VAL A CA 1
ATOM 735 C C . VAL A 1 89 ? 2.796 2.342 -5.367 1.00 93.12 89 VAL A C 1
ATOM 737 O O . VAL A 1 89 ? 2.210 3.423 -5.375 1.00 93.12 89 VAL A O 1
ATOM 740 N N . MET A 1 90 ? 4.005 2.183 -5.891 1.00 90.81 90 MET A N 1
ATOM 741 C CA . MET A 1 90 ? 4.757 3.233 -6.567 1.00 90.81 90 MET A CA 1
ATOM 742 C C . MET A 1 90 ? 4.328 3.275 -8.037 1.00 90.81 90 MET A C 1
ATOM 744 O O . MET A 1 90 ? 4.685 2.410 -8.844 1.00 90.81 90 MET A O 1
ATOM 748 N N . CYS A 1 91 ? 3.512 4.266 -8.381 1.00 87.19 91 CYS A N 1
ATOM 749 C CA . CYS A 1 91 ? 2.926 4.438 -9.702 1.00 87.19 91 CYS A CA 1
ATOM 750 C C . CYS A 1 91 ? 3.763 5.402 -10.565 1.00 87.19 91 CYS A C 1
ATOM 752 O O . CYS A 1 91 ? 4.067 6.514 -10.113 1.00 87.19 91 CYS A O 1
ATOM 754 N N . PRO A 1 92 ? 4.080 5.030 -11.821 1.00 81.81 92 PRO A N 1
ATOM 755 C CA . PRO A 1 92 ? 4.673 5.954 -12.781 1.00 81.81 92 PRO A CA 1
ATOM 756 C C . PRO A 1 92 ? 3.656 7.023 -13.204 1.00 81.81 92 PRO A C 1
ATOM 758 O O . PRO A 1 92 ? 2.466 6.738 -13.329 1.00 81.81 92 PRO A O 1
ATOM 761 N N . ASP A 1 93 ? 4.127 8.250 -13.439 1.00 69.62 93 ASP A N 1
ATOM 762 C CA . ASP A 1 93 ? 3.339 9.374 -13.981 1.00 69.62 93 ASP A CA 1
ATOM 763 C C . ASP A 1 93 ? 2.022 9.677 -13.235 1.00 69.62 93 ASP A C 1
ATOM 765 O O . ASP A 1 93 ? 1.048 10.189 -13.797 1.00 69.62 93 ASP A O 1
ATOM 769 N N . TYR A 1 94 ? 1.992 9.405 -11.929 1.00 69.56 94 TYR A N 1
ATOM 770 C CA . TYR A 1 94 ? 0.833 9.689 -11.093 1.00 69.56 94 TYR A CA 1
ATOM 771 C C . TYR A 1 94 ? 0.689 11.204 -10.875 1.00 69.56 94 TYR A C 1
ATOM 773 O O . TYR A 1 94 ? 1.564 11.846 -10.301 1.00 69.56 94 TYR A O 1
ATOM 781 N N . LYS A 1 95 ? -0.401 11.819 -11.355 1.00 67.12 95 LYS A N 1
ATOM 782 C CA . LYS A 1 95 ? -0.550 13.294 -11.337 1.00 67.12 95 LYS A CA 1
ATOM 783 C C . LYS A 1 95 ? -0.518 13.898 -9.931 1.00 67.12 95 LYS A C 1
ATOM 785 O O . LYS A 1 95 ? -0.066 15.029 -9.757 1.00 67.12 95 LYS A O 1
ATOM 790 N N . TYR A 1 96 ? -1.016 13.160 -8.948 1.00 70.81 96 TYR A N 1
ATOM 791 C CA . TYR A 1 96 ? -1.056 13.573 -7.549 1.00 70.81 96 TYR A CA 1
ATOM 792 C C . TYR A 1 96 ? 0.169 13.050 -6.796 1.00 70.81 96 TYR A C 1
ATOM 794 O O . TYR A 1 96 ? 0.902 12.211 -7.303 1.00 70.81 96 TYR A O 1
ATOM 802 N N . GLY A 1 97 ? 0.439 13.569 -5.597 1.00 79.00 97 GLY A N 1
ATOM 803 C CA . GLY A 1 97 ? 1.573 13.088 -4.799 1.00 79.00 97 GLY A CA 1
ATOM 804 C C . GLY A 1 97 ? 1.378 11.650 -4.315 1.00 79.00 97 GLY A C 1
ATOM 805 O O . GLY A 1 97 ? 2.267 10.819 -4.479 1.00 79.00 97 GLY A O 1
ATOM 806 N N . ALA A 1 98 ? 0.201 11.376 -3.760 1.00 86.25 98 ALA A N 1
ATOM 807 C CA . ALA A 1 98 ? -0.256 10.074 -3.294 1.00 86.25 98 ALA A CA 1
ATOM 808 C C . ALA A 1 98 ? -1.795 10.053 -3.278 1.00 86.25 98 ALA A C 1
ATOM 810 O O . ALA A 1 98 ? -2.409 11.118 -3.393 1.00 86.25 98 ALA A O 1
ATOM 811 N N . MET A 1 99 ? -2.395 8.875 -3.119 1.00 90.06 99 MET A N 1
ATOM 812 C CA . MET A 1 99 ? -3.836 8.696 -2.914 1.00 90.06 99 MET A CA 1
ATOM 813 C C . MET A 1 99 ? -4.104 7.601 -1.879 1.00 90.06 99 MET A C 1
ATOM 815 O O . MET A 1 99 ? -3.514 6.520 -1.929 1.00 90.06 99 MET A O 1
ATOM 819 N N . GLU A 1 100 ? -5.016 7.880 -0.949 1.00 91.19 100 GLU A N 1
ATOM 820 C CA . GLU A 1 100 ? -5.303 7.087 0.252 1.00 91.19 100 GLU A CA 1
ATOM 821 C C . GLU A 1 100 ? -6.219 5.874 0.024 1.00 91.19 100 GLU A C 1
ATOM 823 O O . GLU A 1 100 ? -7.027 5.515 0.883 1.00 91.19 100 GLU A O 1
ATOM 828 N N . ASN A 1 101 ? -6.118 5.232 -1.140 1.00 91.75 101 ASN A N 1
ATOM 829 C CA . ASN A 1 101 ? -6.922 4.056 -1.448 1.00 91.75 101 ASN A CA 1
ATOM 830 C C . ASN A 1 101 ? -6.750 2.980 -0.363 1.00 91.75 101 ASN A C 1
ATOM 832 O O . ASN A 1 101 ? -5.643 2.623 0.050 1.00 91.75 101 ASN A O 1
ATOM 836 N N . VAL A 1 102 ? -7.880 2.482 0.128 1.00 90.00 102 VAL A N 1
ATOM 837 C CA . VAL A 1 102 ? -7.929 1.625 1.312 1.00 90.00 102 VAL A CA 1
ATOM 838 C C . VAL A 1 102 ? -7.223 0.298 1.043 1.00 90.00 102 VAL A C 1
ATOM 840 O O . VAL A 1 102 ? -7.557 -0.407 0.095 1.00 90.00 102 VAL A O 1
ATOM 843 N N . GLY A 1 103 ? -6.254 -0.044 1.895 1.00 88.88 103 GLY A N 1
ATOM 844 C CA . GLY A 1 103 ? -5.448 -1.260 1.770 1.00 88.88 103 GLY A CA 1
ATOM 845 C C . GLY A 1 103 ? -4.448 -1.254 0.607 1.00 88.88 103 GLY A C 1
ATOM 846 O O . GLY A 1 103 ? -3.703 -2.220 0.477 1.00 88.88 103 GLY A O 1
ATOM 847 N N . CYS A 1 104 ? -4.409 -0.196 -0.214 1.00 92.19 104 CYS A N 1
ATOM 848 C CA . CYS A 1 104 ? -3.549 -0.076 -1.394 1.00 92.19 104 CYS A CA 1
ATOM 849 C C . CYS A 1 104 ? -3.212 1.393 -1.685 1.00 92.19 104 CYS A C 1
ATOM 851 O O . CYS A 1 104 ? -3.681 1.973 -2.660 1.00 92.19 104 CYS A O 1
ATOM 853 N N . ILE A 1 105 ? -2.394 2.012 -0.843 1.00 92.25 105 ILE A N 1
ATOM 854 C CA . ILE A 1 105 ? -2.023 3.421 -0.978 1.00 92.25 105 ILE A CA 1
ATOM 855 C C . ILE A 1 105 ? -1.134 3.584 -2.214 1.00 92.25 105 ILE A C 1
ATOM 857 O O . ILE A 1 105 ? -0.120 2.898 -2.350 1.00 92.25 105 ILE A O 1
ATOM 861 N N . THR A 1 106 ? -1.497 4.498 -3.112 1.00 91.56 106 THR A N 1
ATOM 862 C CA . THR A 1 106 ? -0.724 4.758 -4.335 1.00 91.56 106 THR A CA 1
ATOM 863 C C . THR A 1 106 ? 0.112 6.021 -4.192 1.00 91.56 106 THR A C 1
ATOM 865 O O . THR A 1 106 ? -0.289 6.984 -3.538 1.00 91.56 106 THR A O 1
ATOM 868 N N . TYR A 1 107 ? 1.285 6.026 -4.813 1.00 88.56 107 TYR A N 1
ATOM 869 C CA . TYR A 1 107 ? 2.265 7.098 -4.710 1.00 88.56 107 TYR A CA 1
ATOM 870 C C . TYR A 1 107 ? 2.825 7.452 -6.076 1.00 88.56 107 TYR A C 1
ATOM 872 O O . TYR A 1 107 ? 3.033 6.582 -6.917 1.00 88.56 107 TYR A O 1
ATOM 880 N N . ASN A 1 108 ? 3.149 8.725 -6.279 1.00 87.00 108 ASN A N 1
ATOM 881 C CA . ASN A 1 108 ? 3.991 9.117 -7.397 1.00 87.00 108 ASN A CA 1
ATOM 882 C C . ASN A 1 108 ? 5.435 8.690 -7.119 1.00 87.00 108 ASN A C 1
ATOM 884 O O . ASN A 1 108 ? 6.101 9.228 -6.224 1.00 87.00 108 ASN A O 1
ATOM 888 N N . ASP A 1 109 ? 5.928 7.752 -7.920 1.00 79.69 109 ASP A N 1
ATOM 889 C CA . ASP A 1 109 ? 7.262 7.193 -7.738 1.00 79.69 109 ASP A CA 1
ATOM 890 C C . ASP A 1 109 ? 8.386 8.225 -7.938 1.00 79.69 109 ASP A C 1
ATOM 892 O O . ASP A 1 109 ? 9.391 8.170 -7.233 1.00 79.69 109 ASP A O 1
ATOM 896 N N . ALA A 1 110 ? 8.183 9.247 -8.771 1.00 77.00 110 ALA A N 1
ATOM 897 C CA . ALA A 1 110 ? 9.119 10.354 -8.952 1.00 77.00 110 ALA A CA 1
ATOM 898 C C . ALA A 1 110 ? 9.197 11.298 -7.740 1.00 77.00 110 ALA A C 1
ATOM 900 O O . ALA A 1 110 ? 10.139 12.083 -7.650 1.00 77.00 110 ALA A O 1
ATOM 901 N N . ARG A 1 111 ? 8.226 11.257 -6.816 1.00 72.00 111 ARG A N 1
ATOM 902 C CA . ARG A 1 111 ? 8.240 12.068 -5.584 1.00 72.00 111 ARG A CA 1
ATOM 903 C C . ARG A 1 111 ? 8.719 11.288 -4.365 1.00 72.00 111 ARG A C 1
ATOM 905 O O . ARG A 1 111 ? 9.289 11.904 -3.471 1.00 72.00 111 ARG A O 1
ATOM 912 N N . ILE A 1 112 ? 8.493 9.974 -4.335 1.00 69.00 112 ILE A N 1
ATOM 913 C CA . ILE A 1 112 ? 8.884 9.105 -3.216 1.00 69.00 112 ILE A CA 1
ATOM 914 C C . ILE A 1 112 ? 10.257 8.453 -3.407 1.00 69.00 112 ILE A C 1
ATOM 916 O O . ILE A 1 112 ? 11.008 8.359 -2.442 1.00 69.00 112 ILE A O 1
ATOM 920 N N . CYS A 1 113 ? 10.647 8.068 -4.626 1.00 60.38 113 CYS A N 1
ATOM 921 C CA . CYS A 1 113 ? 11.911 7.351 -4.872 1.00 60.38 113 CYS A CA 1
ATOM 922 C C . CYS A 1 113 ? 13.142 8.277 -4.954 1.00 60.38 113 CYS A C 1
ATOM 924 O O . CYS A 1 113 ? 14.146 7.935 -5.576 1.00 60.38 113 CYS A O 1
ATOM 926 N N . LEU A 1 114 ? 13.084 9.478 -4.369 1.00 54.22 114 LEU A N 1
ATOM 927 C CA . LEU A 1 114 ? 14.189 10.440 -4.393 1.00 54.22 114 LEU A CA 1
ATOM 928 C C . LEU A 1 114 ? 15.142 10.211 -3.213 1.00 54.22 114 LEU A C 1
ATOM 930 O O . LEU A 1 114 ? 15.360 11.099 -2.392 1.00 54.22 114 LEU A O 1
ATOM 934 N N . SER A 1 115 ? 15.750 9.027 -3.152 1.00 47.56 115 SER A N 1
ATOM 935 C CA . SER A 1 115 ? 16.942 8.792 -2.340 1.00 47.56 115 SER A CA 1
ATOM 936 C C . SER A 1 115 ? 17.995 8.080 -3.184 1.00 47.56 115 SER A C 1
ATOM 938 O O . SER A 1 115 ? 17.800 6.961 -3.640 1.00 47.56 115 SER A O 1
ATOM 940 N N . LYS A 1 116 ? 19.117 8.786 -3.382 1.00 45.00 116 LYS A N 1
ATOM 941 C CA . LYS A 1 116 ? 20.337 8.414 -4.123 1.00 45.00 116 LYS A CA 1
ATOM 942 C C . LYS A 1 116 ? 20.208 8.397 -5.656 1.00 45.00 116 LYS A C 1
ATOM 944 O O . LYS A 1 116 ? 20.103 7.359 -6.284 1.00 45.00 116 LYS A O 1
ATOM 949 N N . ASN A 1 117 ? 20.337 9.601 -6.229 1.00 48.69 117 ASN A N 1
ATOM 950 C CA . ASN A 1 117 ? 20.819 9.903 -7.587 1.00 48.69 117 ASN A CA 1
ATOM 951 C C . ASN A 1 117 ? 20.365 8.959 -8.713 1.00 48.69 117 ASN A C 1
ATOM 953 O O . ASN A 1 117 ? 21.063 7.984 -8.949 1.00 48.69 117 ASN A O 1
ATOM 957 N N . LEU A 1 118 ? 19.358 9.316 -9.527 1.00 47.47 118 LEU A N 1
ATOM 958 C CA . LEU A 1 118 ? 19.353 8.903 -10.943 1.00 47.47 118 LEU A CA 1
ATOM 959 C C . LEU A 1 118 ? 18.379 9.671 -11.850 1.00 47.47 118 LEU A C 1
ATOM 961 O O . LEU A 1 118 ? 17.316 10.144 -11.453 1.00 47.47 118 LEU A O 1
ATOM 965 N N . SER A 1 119 ? 18.825 9.770 -13.102 1.00 44.88 119 SER A N 1
ATOM 966 C CA . SER A 1 119 ? 18.192 10.312 -14.304 1.00 44.88 119 SER A CA 1
ATOM 967 C C . SER A 1 119 ? 16.919 9.561 -14.721 1.00 44.88 119 SER A C 1
ATOM 969 O O . SER A 1 119 ? 16.795 8.359 -14.507 1.00 44.88 119 SER A O 1
ATOM 971 N N . LYS A 1 120 ? 15.991 10.299 -15.351 1.00 42.00 120 LYS A N 1
ATOM 972 C CA . LYS A 1 120 ? 14.623 9.890 -15.737 1.00 42.00 120 LYS A CA 1
ATOM 973 C C . LYS A 1 120 ? 14.528 8.475 -16.347 1.00 42.00 120 LYS A C 1
ATOM 975 O O . LYS A 1 120 ? 15.223 8.226 -17.333 1.00 42.00 120 LYS A O 1
ATOM 980 N N . PRO A 1 121 ? 13.610 7.598 -15.886 1.00 45.22 121 PRO A N 1
ATOM 981 C CA . PRO A 1 121 ? 13.341 6.331 -16.552 1.00 45.22 121 PRO A CA 1
ATOM 982 C C . PRO A 1 121 ? 12.210 6.431 -17.589 1.00 45.22 121 PRO A C 1
ATOM 984 O O . PRO A 1 121 ? 11.272 7.216 -17.459 1.00 45.22 121 PRO A O 1
ATOM 987 N N . ILE A 1 122 ? 12.341 5.589 -18.614 1.00 39.88 122 ILE A N 1
ATOM 988 C CA . ILE A 1 122 ? 11.455 5.380 -19.769 1.00 39.88 122 ILE A CA 1
ATOM 989 C C . ILE A 1 122 ? 10.161 4.646 -19.351 1.00 39.88 122 ILE A C 1
ATOM 991 O O . ILE A 1 122 ? 10.192 3.790 -18.465 1.00 39.88 122 ILE A O 1
ATOM 995 N N . LEU A 1 123 ? 9.030 5.009 -19.977 1.00 36.59 123 LEU A N 1
ATOM 996 C CA . LEU A 1 123 ? 7.699 4.417 -19.767 1.00 36.59 123 LEU A CA 1
ATOM 997 C C . LEU A 1 123 ? 7.631 2.952 -20.227 1.00 36.59 123 LEU A C 1
ATOM 999 O O . LEU A 1 123 ? 7.994 2.649 -21.363 1.00 36.59 123 LEU A O 1
ATOM 1003 N N . THR A 1 124 ? 7.018 2.097 -19.401 1.00 29.34 124 THR A N 1
ATOM 1004 C CA . THR A 1 124 ? 6.527 0.769 -19.803 1.00 29.34 124 THR A CA 1
ATOM 1005 C C . THR A 1 124 ? 5.200 0.477 -19.080 1.00 29.34 124 THR A C 1
ATOM 1007 O O . THR A 1 124 ? 5.039 0.851 -17.921 1.00 29.34 124 THR A O 1
ATOM 1010 N N . TRP A 1 125 ? 4.251 -0.120 -19.809 1.00 27.69 125 TRP A N 1
ATOM 1011 C CA . TRP A 1 125 ? 2.812 -0.314 -19.535 1.00 27.69 125 TRP A CA 1
ATOM 1012 C C . TRP A 1 125 ? 2.416 -0.954 -18.177 1.00 27.69 125 TRP A C 1
ATOM 1014 O O . TRP A 1 125 ? 3.211 -1.655 -17.556 1.00 27.69 125 TRP A O 1
ATOM 1024 N N . LEU A 1 126 ? 1.160 -0.716 -17.745 1.00 28.66 126 LEU A N 1
ATOM 1025 C CA . LEU A 1 126 ? 0.624 -0.890 -16.374 1.00 28.66 126 LEU A CA 1
ATOM 1026 C C . LEU A 1 126 ? -0.807 -1.540 -16.382 1.00 28.66 126 LEU A C 1
ATOM 1028 O O . LEU A 1 126 ? -1.731 -0.848 -16.803 1.00 28.66 126 LEU A O 1
ATOM 1032 N N . VAL A 1 127 ? -1.028 -2.811 -15.947 1.00 26.38 127 VAL A N 1
ATOM 1033 C CA . VAL A 1 127 ? -2.366 -3.446 -15.644 1.00 26.38 127 VAL A CA 1
ATOM 1034 C C . VAL A 1 127 ? -2.328 -4.624 -14.623 1.00 26.38 127 VAL A C 1
ATOM 1036 O O . VAL A 1 127 ? -1.812 -5.676 -14.992 1.00 26.38 127 VAL A O 1
ATOM 1039 N N . VAL A 1 128 ? -2.865 -4.513 -13.378 1.00 36.88 128 VAL A N 1
ATOM 1040 C CA . VAL A 1 128 ? -3.109 -5.586 -12.320 1.00 36.88 128 VAL A CA 1
ATOM 1041 C C . VAL A 1 128 ? -4.283 -5.089 -11.531 1.00 36.88 128 VAL A C 1
ATOM 1043 O O . VAL A 1 128 ? -4.552 -3.898 -11.389 1.00 36.88 128 VAL A O 1
ATOM 1046 N N . VAL A 1 129 ? -4.989 -6.084 -11.059 1.00 26.48 129 VAL A N 1
ATOM 1047 C CA . VAL A 1 129 ? -6.150 -6.029 -10.219 1.00 26.48 129 VAL A CA 1
ATOM 1048 C C . VAL A 1 129 ? -5.673 -6.406 -8.821 1.00 26.48 129 VAL A C 1
ATOM 1050 O O . VAL A 1 129 ? -4.936 -7.370 -8.686 1.00 26.48 129 VAL A O 1
ATOM 1053 N N . ILE A 1 130 ? -6.013 -5.631 -7.791 1.00 35.69 130 ILE A N 1
ATOM 1054 C CA . ILE A 1 130 ? -5.833 -6.048 -6.394 1.00 35.69 130 ILE A CA 1
ATOM 1055 C C . ILE A 1 130 ? -7.186 -5.892 -5.710 1.00 35.69 130 ILE A C 1
ATOM 1057 O O . ILE A 1 130 ? -7.656 -4.773 -5.524 1.00 35.69 130 ILE A O 1
ATOM 1061 N N . GLN A 1 131 ? -7.774 -7.018 -5.321 1.00 39.62 131 GLN A N 1
ATOM 1062 C CA . GLN A 1 131 ? -8.292 -7.223 -3.964 1.00 39.62 131 GLN A CA 1
ATOM 1063 C C . GLN A 1 131 ? -7.786 -8.554 -3.437 1.00 39.62 131 GLN A C 1
ATOM 1065 O O . GLN A 1 131 ? -6.578 -8.731 -3.672 1.00 39.62 131 GLN A O 1
#

pLDDT: mean 79.91, std 18.33, range [26.38, 95.94]